Protein AF-A0A9D9CSW0-F1 (afdb_monomer_lite)

Radius of gyration: 14.86 Å; chains: 1; bounding box: 32×18×43 Å

Foldseek 3Di:
DDLVVVLVVLVVLLVVLLVVLVVLLVVDPDPVLNVQSVVLNVQSVVLSVVLVVCSVDDDPPDRVVSNVVSSVVSVVSSVVSVVSSVVSSD

Secondary structure (DSSP, 8-state):
--HHHHHHHHHHHHHHHHHHHHHHHHH--SHHHHHHHHHHHHHHHHHHHHHHHHHHS--TT-HHHHHHHHHHHHHHHHHHHHHHHHHHH-

Structure (mmCIF, N/CA/C/O backbone):
data_AF-A0A9D9CSW0-F1
#
_entry.id   AF-A0A9D9CSW0-F1
#
loop_
_atom_site.group_PDB
_atom_site.id
_atom_site.type_symbol
_atom_site.label_atom_id
_atom_site.label_alt_id
_atom_site.label_comp_id
_atom_site.label_asym_id
_atom_site.label_entity_id
_atom_site.label_seq_id
_atom_site.pdbx_PDB_ins_code
_atom_site.Cartn_x
_atom_site.Cartn_y
_atom_site.Cartn_z
_atom_site.occupancy
_atom_site.B_iso_or_equiv
_atom_site.auth_seq_id
_atom_site.auth_comp_id
_atom_site.auth_asym_id
_atom_site.auth_atom_id
_atom_site.pdbx_PDB_model_num
ATOM 1 N N . MET A 1 1 ? -6.782 7.839 19.919 1.00 69.69 1 MET A N 1
ATOM 2 C CA . MET A 1 1 ? -6.432 7.621 18.503 1.00 69.69 1 MET A CA 1
ATOM 3 C C . MET A 1 1 ? -7.602 8.090 17.664 1.00 69.69 1 MET A C 1
ATOM 5 O O . MET A 1 1 ? -8.730 7.739 17.991 1.00 69.69 1 MET A O 1
ATOM 9 N N . ASN A 1 2 ? -7.357 8.932 16.665 1.00 85.62 2 ASN A N 1
ATOM 10 C CA . ASN A 1 2 ? -8.409 9.458 15.805 1.00 85.62 2 ASN A CA 1
ATOM 11 C C . ASN A 1 2 ? -8.447 8.630 14.516 1.00 85.62 2 ASN A C 1
ATOM 13 O O . ASN A 1 2 ? -7.528 8.714 13.708 1.00 85.62 2 ASN A O 1
ATOM 17 N N . LEU A 1 3 ? -9.504 7.836 14.335 1.00 86.06 3 LEU A N 1
ATOM 18 C CA . LEU A 1 3 ? -9.642 6.920 13.198 1.00 86.06 3 LEU A CA 1
ATOM 19 C C . LEU A 1 3 ? -9.624 7.647 11.846 1.00 86.06 3 LEU A C 1
ATOM 21 O O . LEU A 1 3 ? -9.130 7.113 10.861 1.00 86.06 3 LEU A O 1
ATOM 25 N N . ARG A 1 4 ? -10.144 8.881 11.803 1.00 89.12 4 ARG A N 1
ATOM 26 C CA . ARG A 1 4 ? -10.125 9.712 10.595 1.00 89.12 4 ARG A CA 1
ATOM 27 C C . ARG A 1 4 ? -8.707 10.156 10.244 1.00 89.12 4 ARG A C 1
ATOM 29 O O . ARG A 1 4 ? -8.396 10.232 9.066 1.00 89.12 4 ARG A O 1
ATOM 36 N N . VAL A 1 5 ? -7.884 10.468 11.246 1.00 90.50 5 VAL A N 1
ATOM 37 C CA . VAL A 1 5 ? -6.474 10.825 11.024 1.00 90.50 5 VAL A CA 1
ATOM 38 C C . VAL A 1 5 ? -5.712 9.597 10.543 1.00 90.50 5 VAL A C 1
ATOM 40 O O . VAL A 1 5 ? -5.098 9.661 9.495 1.00 90.50 5 VAL A O 1
ATOM 43 N N . PHE A 1 6 ? -5.888 8.450 11.201 1.00 88.06 6 PHE A N 1
ATOM 44 C CA . PHE A 1 6 ? -5.198 7.221 10.805 1.00 88.06 6 PHE A CA 1
ATOM 45 C C . PHE A 1 6 ? -5.492 6.793 9.356 1.00 88.06 6 PHE A C 1
ATOM 47 O O . PHE A 1 6 ? -4.580 6.449 8.615 1.00 88.06 6 PHE A O 1
ATOM 54 N N . LYS A 1 7 ? -6.757 6.866 8.925 1.00 93.19 7 LYS A N 1
ATOM 55 C CA . LYS A 1 7 ? -7.132 6.602 7.527 1.00 93.19 7 LYS A CA 1
ATOM 56 C C . LYS A 1 7 ? -6.451 7.555 6.542 1.00 93.19 7 LYS A C 1
ATOM 58 O O . LYS A 1 7 ? -5.983 7.111 5.504 1.00 93.19 7 LYS A O 1
ATOM 63 N N . LYS A 1 8 ? -6.364 8.842 6.895 1.00 95.38 8 LYS A N 1
ATOM 64 C CA . LYS A 1 8 ? -5.643 9.834 6.090 1.00 95.38 8 LYS A CA 1
ATOM 65 C C . LYS A 1 8 ? -4.147 9.554 6.031 1.00 95.38 8 LYS A C 1
ATOM 67 O O . LYS A 1 8 ? -3.563 9.777 4.985 1.00 95.38 8 LYS A O 1
ATOM 72 N N . ASP A 1 9 ? -3.548 9.086 7.122 1.00 95.00 9 ASP A N 1
ATOM 73 C CA . ASP A 1 9 ? -2.126 8.739 7.141 1.00 95.00 9 ASP A CA 1
ATOM 74 C C . ASP A 1 9 ? -1.848 7.547 6.212 1.00 95.00 9 ASP A C 1
ATOM 76 O O . ASP A 1 9 ? -0.870 7.568 5.475 1.00 95.00 9 ASP A O 1
ATOM 80 N N . ILE A 1 10 ? -2.732 6.541 6.191 1.00 96.25 10 ILE A N 1
ATOM 81 C CA . ILE A 1 10 ? -2.653 5.419 5.240 1.00 96.25 10 ILE A CA 1
ATOM 82 C C . ILE A 1 10 ? -2.783 5.910 3.802 1.00 96.25 10 ILE A C 1
ATOM 84 O O . ILE A 1 10 ? -1.937 5.573 2.984 1.00 96.25 10 ILE A O 1
ATOM 88 N N . ASP A 1 11 ? -3.808 6.717 3.504 1.00 97.50 11 ASP A N 1
ATOM 89 C CA . ASP A 1 11 ? -3.989 7.275 2.160 1.00 97.50 11 ASP A CA 1
ATOM 90 C C . ASP A 1 11 ? -2.757 8.068 1.730 1.00 97.50 11 ASP A C 1
ATOM 92 O O . ASP A 1 11 ? -2.226 7.822 0.657 1.00 97.50 11 ASP A O 1
ATOM 96 N N . PHE A 1 12 ? -2.265 8.960 2.593 1.00 97.94 12 PHE A N 1
ATOM 97 C CA . PHE A 1 12 ? -1.099 9.789 2.313 1.00 97.94 12 PHE A CA 1
ATOM 98 C C . PHE A 1 12 ? 0.139 8.946 2.004 1.00 97.94 12 PHE A C 1
ATOM 100 O O . PHE A 1 12 ? 0.794 9.177 0.996 1.00 97.94 12 PHE A O 1
ATOM 107 N N . LEU A 1 13 ? 0.447 7.954 2.844 1.00 98.19 13 LEU A N 1
ATOM 108 C CA . LEU A 1 13 ? 1.630 7.114 2.661 1.00 98.19 13 LEU A CA 1
ATOM 109 C C . LEU A 1 13 ? 1.520 6.218 1.421 1.00 98.19 13 LEU A C 1
ATOM 111 O O . LEU A 1 13 ? 2.505 6.033 0.711 1.00 98.19 13 LEU A O 1
ATOM 115 N N . THR A 1 14 ? 0.332 5.680 1.134 1.00 98.31 14 THR A N 1
ATOM 116 C CA . THR A 1 14 ? 0.110 4.920 -0.099 1.00 98.31 14 THR A CA 1
ATOM 117 C C . THR A 1 14 ? 0.206 5.825 -1.329 1.00 98.31 14 THR A C 1
ATOM 119 O O . THR A 1 14 ? 0.851 5.447 -2.298 1.00 98.31 14 THR A O 1
ATOM 122 N N . GLU A 1 15 ? -0.392 7.017 -1.315 1.00 98.25 15 GLU A N 1
ATOM 123 C CA . GLU A 1 15 ? -0.335 7.973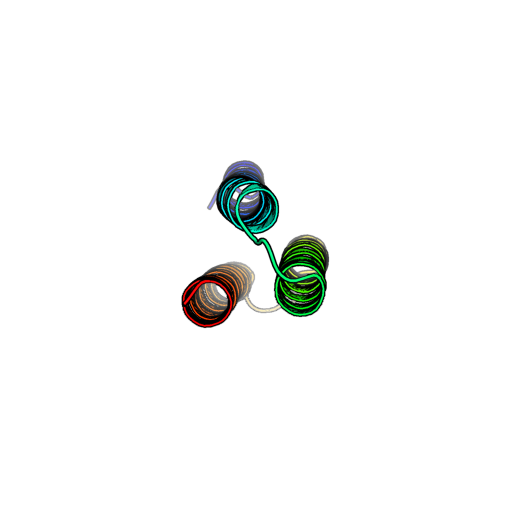 -2.432 1.00 98.25 15 GLU A CA 1
ATOM 124 C C . GLU A 1 15 ? 1.093 8.469 -2.710 1.00 98.25 15 GLU A C 1
ATOM 126 O O . GLU A 1 15 ? 1.476 8.604 -3.876 1.00 98.25 15 GLU A O 1
ATOM 131 N N . ASP A 1 16 ? 1.885 8.699 -1.662 1.00 98.25 16 ASP A N 1
ATOM 132 C CA . ASP A 1 16 ? 3.303 9.063 -1.760 1.00 98.25 16 ASP A CA 1
ATOM 133 C C . ASP A 1 16 ? 4.102 7.943 -2.447 1.00 98.25 16 ASP A C 1
ATOM 135 O O . ASP A 1 16 ? 4.728 8.163 -3.485 1.00 98.25 16 ASP A O 1
ATOM 139 N N . PHE A 1 17 ? 3.948 6.701 -1.971 1.00 98.56 17 PHE A N 1
ATOM 140 C CA . PHE A 1 17 ? 4.561 5.525 -2.595 1.00 98.56 17 PHE A CA 1
ATOM 141 C C . PHE A 1 17 ? 4.145 5.341 -4.063 1.00 98.56 17 PHE A C 1
ATOM 143 O O . PHE A 1 17 ? 4.984 5.096 -4.932 1.00 98.56 17 PHE A O 1
ATOM 150 N N . LEU A 1 18 ? 2.848 5.468 -4.363 1.00 98.44 18 LEU A N 1
ATOM 151 C CA . LEU A 1 18 ? 2.329 5.342 -5.726 1.00 98.44 18 LEU A CA 1
ATOM 152 C C . LEU A 1 18 ? 2.909 6.415 -6.651 1.00 98.44 18 LEU A C 1
ATOM 154 O O . LEU A 1 18 ? 3.204 6.129 -7.811 1.00 98.44 18 LEU A O 1
ATOM 158 N N . SER A 1 19 ? 3.097 7.635 -6.147 1.00 98.19 19 SER A N 1
ATOM 159 C CA . SER A 1 19 ? 3.713 8.723 -6.907 1.00 98.19 19 SER A CA 1
ATOM 160 C C . SER A 1 19 ? 5.152 8.377 -7.289 1.00 98.19 19 SER A C 1
ATOM 162 O O . SER A 1 19 ? 5.508 8.468 -8.467 1.00 98.19 19 SER A O 1
ATOM 164 N N . ASP A 1 20 ? 5.947 7.889 -6.337 1.00 97.75 20 ASP A N 1
ATOM 165 C CA . ASP A 1 20 ? 7.325 7.455 -6.583 1.00 97.75 20 ASP A CA 1
ATOM 166 C C . ASP A 1 20 ? 7.399 6.266 -7.550 1.00 97.75 20 ASP A C 1
ATOM 168 O O . ASP A 1 20 ? 8.227 6.253 -8.470 1.00 97.75 20 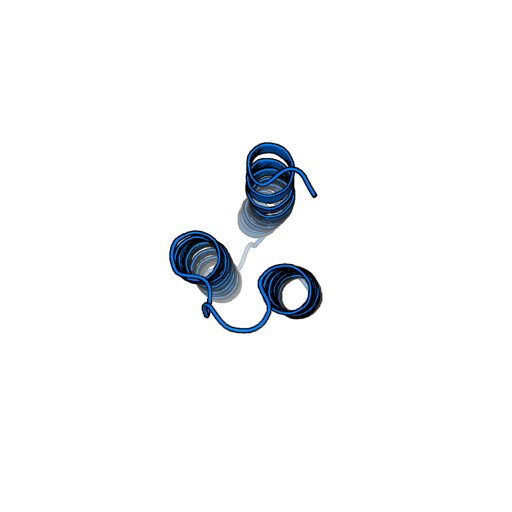ASP A O 1
ATOM 172 N N . ALA A 1 21 ? 6.501 5.288 -7.409 1.00 98.00 21 ALA A N 1
ATOM 173 C CA . ALA A 1 21 ? 6.431 4.134 -8.300 1.00 98.00 21 ALA A CA 1
ATOM 174 C C . ALA A 1 21 ? 6.070 4.541 -9.740 1.00 98.00 21 ALA A C 1
ATOM 176 O O . ALA A 1 21 ? 6.723 4.111 -10.693 1.00 98.00 21 ALA A O 1
ATOM 177 N N . LEU A 1 22 ? 5.085 5.428 -9.919 1.00 97.81 22 LEU A N 1
ATOM 178 C CA . LEU A 1 22 ? 4.685 5.937 -11.235 1.00 97.81 22 LEU A CA 1
ATOM 179 C C . LEU A 1 22 ? 5.796 6.756 -11.902 1.00 97.81 22 LEU A C 1
ATOM 181 O O . LEU A 1 22 ? 6.047 6.589 -13.099 1.00 97.81 22 LEU A O 1
ATOM 185 N N . ILE A 1 23 ? 6.486 7.611 -11.142 1.00 97.19 23 ILE A N 1
ATOM 186 C CA . ILE A 1 23 ? 7.655 8.354 -11.631 1.00 97.19 23 ILE A CA 1
ATOM 187 C C . ILE A 1 23 ? 8.731 7.371 -12.103 1.00 97.19 23 ILE A C 1
ATOM 189 O O . ILE A 1 23 ? 9.246 7.496 -13.216 1.00 97.19 23 ILE A O 1
ATOM 193 N N . SER A 1 24 ? 9.027 6.358 -11.292 1.00 96.38 24 SER A N 1
ATOM 194 C CA . SER A 1 24 ? 10.026 5.332 -11.595 1.00 96.38 24 SER A CA 1
ATOM 195 C C . SER A 1 24 ? 9.683 4.532 -12.852 1.00 96.38 24 SER A C 1
ATOM 197 O O . SER A 1 24 ? 10.540 4.327 -13.715 1.00 96.38 24 SER A O 1
ATOM 199 N N . MET A 1 25 ? 8.413 4.158 -13.016 1.00 96.19 25 MET A N 1
ATOM 200 C CA . MET A 1 25 ? 7.905 3.513 -14.227 1.00 96.19 25 MET A CA 1
ATOM 201 C C . MET A 1 25 ? 8.086 4.401 -15.467 1.00 96.19 25 MET A C 1
ATOM 203 O O . MET A 1 25 ? 8.459 3.903 -16.528 1.00 96.19 25 MET A O 1
ATOM 207 N N . GLY A 1 26 ? 7.891 5.718 -15.337 1.00 95.44 26 GLY A N 1
ATOM 208 C CA . GLY A 1 26 ? 8.116 6.686 -16.415 1.00 95.44 26 GLY A CA 1
ATOM 209 C C . GLY A 1 26 ? 9.571 6.760 -16.900 1.00 95.44 26 GLY A C 1
ATOM 210 O O . GLY A 1 26 ? 9.816 7.096 -18.060 1.00 95.44 26 GLY A O 1
ATOM 211 N N . PHE A 1 27 ? 10.538 6.404 -16.048 1.00 94.75 27 PHE A N 1
ATOM 212 C CA . PHE A 1 27 ? 11.958 6.326 -16.406 1.00 94.75 27 PHE A CA 1
ATOM 213 C C . PHE A 1 27 ? 12.410 4.930 -16.868 1.00 94.75 27 PHE A C 1
ATOM 215 O O . PHE A 1 27 ? 13.506 4.791 -17.424 1.00 94.75 27 PHE A O 1
ATOM 222 N N . ALA A 1 28 ? 11.586 3.897 -16.684 1.00 94.50 28 ALA A N 1
ATOM 223 C CA . ALA A 1 28 ? 11.915 2.530 -17.063 1.00 94.50 28 ALA A CA 1
ATOM 224 C C . ALA A 1 28 ? 11.875 2.341 -18.591 1.00 94.50 28 ALA A C 1
ATOM 226 O O . ALA A 1 28 ? 10.833 2.441 -19.243 1.00 94.50 28 ALA A O 1
ATOM 227 N N . ARG A 1 29 ? 13.038 2.032 -19.182 1.00 92.31 29 ARG A N 1
ATOM 228 C CA . ARG A 1 29 ? 13.175 1.814 -20.635 1.00 92.31 29 ARG A CA 1
ATOM 229 C C . ARG A 1 29 ? 12.655 0.447 -21.075 1.00 92.31 29 ARG A C 1
ATOM 231 O O . ARG A 1 29 ? 12.026 0.339 -22.126 1.00 92.31 29 ARG A O 1
ATOM 238 N N . GLU A 1 30 ? 12.907 -0.575 -20.268 1.00 95.44 30 GLU A N 1
ATOM 239 C CA . GLU A 1 30 ? 12.515 -1.961 -20.533 1.00 95.44 30 GLU A CA 1
ATOM 240 C C . GLU A 1 30 ? 11.054 -2.203 -20.135 1.00 95.44 30 GLU A C 1
ATOM 242 O O . GLU A 1 30 ? 10.629 -1.774 -19.064 1.00 95.44 30 GLU A O 1
ATOM 247 N N . GLU A 1 31 ? 10.293 -2.901 -20.985 1.00 94.31 31 GLU A N 1
ATOM 248 C CA . GLU A 1 31 ? 8.889 -3.249 -20.696 1.00 94.31 31 GLU A CA 1
ATOM 249 C C . GLU A 1 31 ? 8.774 -4.134 -19.456 1.00 94.31 31 GLU A C 1
ATOM 251 O O . GLU A 1 31 ? 7.969 -3.855 -18.580 1.00 94.31 31 GLU A O 1
ATOM 256 N N . SER A 1 32 ? 9.661 -5.119 -19.311 1.00 94.94 32 SER A N 1
ATOM 257 C CA . SER A 1 32 ? 9.707 -5.999 -18.138 1.00 94.94 32 SER A CA 1
ATOM 258 C C . SER A 1 32 ? 9.865 -5.233 -16.822 1.00 94.94 32 SER A C 1
ATOM 260 O O . SER A 1 32 ? 9.275 -5.605 -15.811 1.00 94.94 32 SER A O 1
ATOM 262 N N . LYS A 1 33 ? 10.637 -4.136 -16.819 1.00 95.19 33 LYS A N 1
ATOM 263 C CA . LYS A 1 33 ? 10.765 -3.263 -15.644 1.00 95.19 33 LYS A CA 1
ATOM 264 C C . LYS A 1 33 ? 9.473 -2.492 -15.373 1.00 95.19 33 LYS A C 1
ATOM 266 O O . LYS A 1 33 ? 9.099 -2.351 -14.214 1.00 95.19 33 LYS A O 1
ATOM 271 N N . ARG A 1 34 ? 8.782 -2.015 -16.415 1.00 96.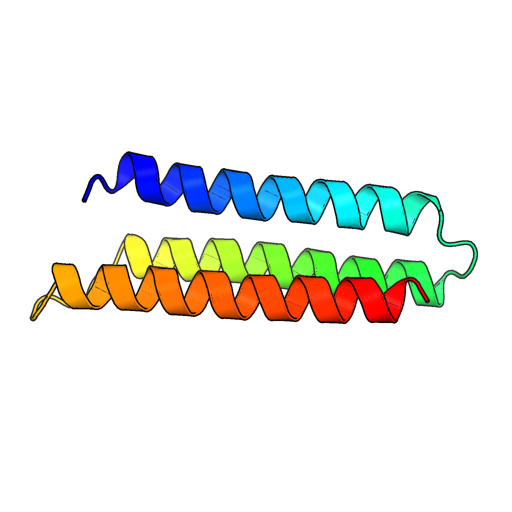19 34 ARG A N 1
ATOM 272 C CA . ARG A 1 34 ? 7.475 -1.352 -16.263 1.00 96.19 34 ARG A CA 1
ATOM 273 C C . ARG A 1 34 ? 6.417 -2.304 -15.720 1.00 96.19 34 ARG A C 1
ATOM 275 O O . ARG A 1 34 ? 5.713 -1.925 -14.794 1.00 96.19 34 ARG A O 1
ATOM 282 N N . GLU A 1 35 ? 6.346 -3.522 -16.249 1.00 96.50 35 GLU A N 1
ATOM 283 C CA . GLU A 1 35 ? 5.432 -4.569 -15.777 1.00 96.50 35 GLU A CA 1
ATOM 284 C C . GLU A 1 35 ? 5.694 -4.908 -14.304 1.00 96.50 35 GLU A C 1
ATOM 286 O O . GLU A 1 35 ? 4.769 -4.887 -13.501 1.00 96.50 35 GLU A O 1
ATOM 291 N N . ASN A 1 36 ? 6.960 -5.093 -13.915 1.00 96.94 36 ASN A N 1
ATOM 292 C CA . ASN A 1 36 ? 7.316 -5.359 -12.519 1.00 96.94 36 ASN A CA 1
ATOM 293 C C . ASN A 1 36 ? 6.923 -4.198 -11.579 1.00 96.94 36 ASN A C 1
ATOM 295 O O . ASN A 1 36 ? 6.380 -4.413 -10.500 1.00 96.94 36 ASN A O 1
ATOM 299 N N . ILE A 1 37 ? 7.149 -2.945 -11.993 1.00 97.88 37 ILE A N 1
ATOM 300 C CA . ILE A 1 37 ? 6.721 -1.777 -11.205 1.00 97.88 37 ILE A CA 1
ATOM 301 C C . ILE A 1 37 ? 5.187 -1.690 -11.133 1.00 97.88 37 ILE A C 1
ATOM 303 O O . ILE A 1 37 ? 4.649 -1.322 -10.090 1.00 97.88 37 ILE A O 1
ATOM 307 N N . LEU A 1 38 ? 4.472 -2.049 -12.204 1.00 97.69 38 LEU A N 1
ATOM 308 C CA . LEU A 1 38 ? 3.010 -2.088 -12.215 1.00 97.69 38 LEU A CA 1
ATOM 309 C C . LEU A 1 38 ? 2.459 -3.133 -11.234 1.00 97.69 38 LEU A C 1
ATOM 311 O O . LEU A 1 38 ? 1.493 -2.849 -10.528 1.00 97.69 38 LEU A O 1
ATOM 315 N N . ASP A 1 39 ? 3.090 -4.301 -11.141 1.00 98.19 39 ASP A N 1
ATOM 316 C CA . ASP A 1 39 ? 2.723 -5.322 -10.156 1.00 98.19 39 ASP A CA 1
ATOM 317 C C . ASP A 1 39 ? 2.912 -4.804 -8.722 1.00 98.19 39 ASP A C 1
ATOM 319 O O . ASP A 1 39 ? 2.009 -4.929 -7.896 1.00 98.19 39 ASP A O 1
ATOM 323 N N . ILE A 1 40 ? 4.024 -4.114 -8.448 1.00 98.44 40 ILE A N 1
ATOM 324 C CA . ILE A 1 40 ? 4.284 -3.473 -7.148 1.00 98.44 40 ILE A CA 1
ATOM 325 C C . ILE A 1 40 ? 3.236 -2.389 -6.827 1.00 98.44 40 ILE A C 1
ATOM 327 O O . ILE A 1 40 ? 2.796 -2.266 -5.682 1.00 98.44 40 ILE A O 1
ATOM 331 N N . ILE A 1 41 ? 2.807 -1.610 -7.826 1.00 98.44 41 ILE A N 1
ATOM 332 C CA . ILE A 1 41 ? 1.722 -0.626 -7.682 1.00 98.44 41 ILE A CA 1
ATOM 333 C C . ILE A 1 41 ? 0.411 -1.313 -7.284 1.00 98.44 41 ILE A C 1
ATOM 335 O O . ILE A 1 41 ? -0.269 -0.840 -6.371 1.00 98.44 41 ILE A O 1
ATOM 339 N N . ASN A 1 42 ? 0.065 -2.428 -7.934 1.00 98.44 42 ASN A N 1
ATOM 340 C CA . ASN A 1 42 ? -1.140 -3.188 -7.603 1.00 98.44 42 ASN A CA 1
ATOM 341 C C . ASN A 1 42 ? -1.072 -3.741 -6.171 1.00 98.44 42 ASN A C 1
ATOM 343 O O . ASN A 1 42 ? -2.030 -3.577 -5.419 1.00 98.44 42 ASN A O 1
ATOM 347 N N . GLU A 1 43 ? 0.077 -4.284 -5.749 1.00 98.44 43 GLU A N 1
ATOM 348 C CA . GLU A 1 43 ? 0.276 -4.741 -4.366 1.00 98.44 43 GLU A CA 1
ATOM 349 C C . GLU A 1 43 ? 0.062 -3.611 -3.336 1.00 98.44 43 GLU A C 1
ATOM 351 O O . GLU A 1 43 ? -0.511 -3.836 -2.268 1.00 98.44 43 GLU A O 1
ATOM 356 N N . ALA A 1 44 ? 0.487 -2.379 -3.640 1.00 98.50 44 ALA A N 1
ATOM 357 C CA . ALA A 1 44 ? 0.284 -1.230 -2.755 1.00 98.50 44 ALA A CA 1
ATOM 358 C C . ALA A 1 44 ? -1.192 -0.808 -2.647 1.00 98.50 44 ALA A C 1
ATOM 360 O O . ALA A 1 44 ? -1.650 -0.420 -1.566 1.00 98.50 44 ALA A O 1
ATOM 361 N N . ILE A 1 45 ? -1.940 -0.893 -3.753 1.00 98.31 45 ILE A N 1
ATOM 362 C CA . ILE A 1 45 ? -3.387 -0.638 -3.779 1.00 98.31 45 ILE A CA 1
ATOM 363 C C . ILE A 1 45 ? -4.114 -1.688 -2.932 1.00 98.31 45 ILE A C 1
ATOM 365 O O . ILE A 1 45 ? -4.904 -1.324 -2.057 1.00 98.31 45 ILE A O 1
ATOM 369 N N . ASP A 1 46 ? -3.783 -2.966 -3.120 1.00 98.50 46 ASP A N 1
ATOM 370 C CA . ASP A 1 46 ? -4.361 -4.067 -2.348 1.00 98.50 46 ASP A CA 1
ATOM 371 C C . ASP A 1 46 ? -4.059 -3.915 -0.849 1.00 98.50 46 ASP A C 1
ATOM 373 O O . ASP A 1 46 ? -4.962 -4.016 -0.013 1.00 98.50 46 ASP A O 1
ATOM 377 N N . LEU A 1 47 ? -2.817 -3.566 -0.486 1.00 98.44 47 LEU A N 1
ATOM 378 C CA . LEU A 1 47 ? -2.425 -3.308 0.902 1.00 98.44 47 LEU A CA 1
ATOM 379 C C . LEU A 1 47 ? -3.289 -2.217 1.550 1.00 98.44 47 LEU A C 1
ATOM 381 O O . LEU A 1 47 ? -3.716 -2.357 2.705 1.00 98.44 47 LEU A O 1
ATOM 385 N N . ARG A 1 48 ? -3.548 -1.119 0.831 1.00 97.75 48 ARG A N 1
ATOM 386 C CA . ARG A 1 48 ? -4.412 -0.040 1.317 1.00 97.75 48 ARG A CA 1
ATOM 387 C C . ARG A 1 48 ? -5.827 -0.554 1.551 1.00 97.75 48 ARG A C 1
ATOM 389 O O . ARG A 1 48 ? -6.367 -0.349 2.642 1.00 97.75 48 ARG A O 1
ATOM 396 N N . ASP A 1 49 ? -6.411 -1.225 0.567 1.00 97.81 49 ASP A N 1
ATOM 397 C CA . ASP A 1 49 ? -7.791 -1.703 0.632 1.00 97.81 49 ASP A CA 1
ATOM 398 C C . ASP A 1 49 ? -7.982 -2.720 1.767 1.00 97.81 49 ASP A C 1
ATOM 400 O O . ASP A 1 49 ? -8.898 -2.580 2.588 1.00 97.81 49 ASP A O 1
ATOM 404 N N . GLU A 1 50 ? -7.063 -3.674 1.919 1.00 97.19 50 GLU A N 1
ATOM 405 C CA . GLU A 1 50 ? -7.058 -4.625 3.033 1.00 97.19 50 GLU A CA 1
ATOM 406 C C . GLU A 1 50 ? -6.941 -3.930 4.393 1.00 97.19 50 GLU A C 1
ATOM 408 O O . GLU A 1 50 ? -7.632 -4.283 5.359 1.00 97.19 50 GLU A O 1
ATOM 413 N N . THR A 1 51 ? -6.072 -2.923 4.488 1.00 96.44 51 THR A N 1
ATOM 414 C CA . THR A 1 51 ? -5.897 -2.140 5.714 1.00 96.44 51 THR A CA 1
ATOM 415 C C . THR A 1 51 ? -7.184 -1.387 6.053 1.00 96.44 51 THR A C 1
ATOM 417 O O . THR A 1 51 ? -7.614 -1.375 7.210 1.00 96.44 51 THR A O 1
ATOM 420 N N . TYR A 1 52 ? -7.873 -0.839 5.052 1.00 95.38 52 TYR A N 1
ATOM 421 C CA . TYR A 1 52 ? -9.177 -0.203 5.214 1.00 95.38 52 TYR A CA 1
ATOM 422 C C . TYR A 1 52 ? -10.256 -1.173 5.702 1.00 95.38 52 TYR A C 1
ATOM 424 O O . TYR A 1 52 ? -11.025 -0.821 6.604 1.00 95.38 52 TYR A O 1
ATOM 432 N N . VAL A 1 53 ? -10.300 -2.395 5.165 1.00 95.12 53 VAL A N 1
ATOM 433 C CA . VAL A 1 53 ? -11.206 -3.450 5.641 1.00 95.12 53 VAL A CA 1
ATOM 434 C C . VAL A 1 53 ? -10.941 -3.742 7.119 1.00 95.12 53 VAL A C 1
ATOM 436 O O . VAL A 1 53 ? -11.867 -3.662 7.928 1.00 95.12 53 VAL A O 1
ATOM 439 N N . LYS A 1 54 ? -9.681 -3.972 7.512 1.00 93.25 54 LYS A N 1
ATOM 440 C CA . LYS A 1 54 ? -9.302 -4.214 8.918 1.00 93.25 54 LYS A CA 1
ATOM 441 C C . LYS A 1 54 ? -9.757 -3.069 9.828 1.00 93.25 54 LYS A C 1
ATOM 443 O O . LYS A 1 54 ? -10.393 -3.284 10.856 1.00 93.25 54 LYS A O 1
ATOM 448 N N . ILE A 1 55 ? -9.502 -1.827 9.427 1.00 92.75 55 ILE A N 1
ATOM 449 C CA . ILE A 1 55 ? -9.863 -0.636 10.209 1.00 92.75 55 ILE A CA 1
ATOM 450 C C . ILE A 1 55 ? -11.377 -0.482 10.380 1.00 92.75 55 ILE A C 1
ATOM 452 O O . ILE A 1 55 ? -11.832 -0.028 11.430 1.00 92.75 55 ILE A O 1
ATOM 456 N N . ASN A 1 56 ? -12.161 -0.826 9.359 1.00 92.38 56 ASN A N 1
ATOM 457 C CA . ASN A 1 56 ? -13.619 -0.731 9.403 1.00 92.38 56 ASN A CA 1
ATOM 458 C C . ASN A 1 56 ? -14.279 -1.896 10.157 1.00 92.38 56 ASN A C 1
ATOM 460 O O . ASN A 1 56 ? -15.418 -1.755 10.605 1.00 92.38 56 ASN A O 1
ATOM 464 N N . HIS A 1 57 ? -13.569 -3.012 10.334 1.00 91.38 57 HIS A N 1
ATOM 465 C CA . HIS A 1 57 ? -14.079 -4.234 10.955 1.00 91.38 57 HIS A CA 1
ATOM 466 C C . HIS A 1 57 ? -13.183 -4.714 12.112 1.00 91.38 57 HIS A C 1
ATOM 468 O O . HIS A 1 57 ? -12.639 -5.818 12.055 1.00 91.38 57 HIS A O 1
ATOM 474 N N . PRO A 1 58 ? -13.022 -3.914 13.184 1.00 88.94 58 PRO A N 1
ATOM 475 C CA . PRO A 1 58 ? -12.113 -4.260 14.264 1.00 88.94 58 PRO A CA 1
ATOM 476 C C . PRO A 1 58 ? -12.650 -5.397 15.143 1.00 88.94 58 PRO A C 1
ATOM 478 O O . PRO A 1 58 ? -13.850 -5.484 15.428 1.00 88.94 58 PRO A O 1
ATOM 481 N N . GLU A 1 59 ? -11.741 -6.228 15.653 1.00 83.94 59 GLU A N 1
ATOM 482 C CA . GLU A 1 59 ? -12.071 -7.231 16.668 1.00 83.94 59 GLU A CA 1
ATOM 483 C C . GLU A 1 59 ? -12.486 -6.553 17.985 1.00 83.94 59 GLU A C 1
ATOM 485 O O . GLU A 1 59 ? -11.850 -5.607 18.461 1.00 83.94 59 GLU A O 1
ATOM 490 N N . LYS A 1 60 ? -13.586 -7.027 18.585 1.00 79.94 60 LYS A N 1
ATOM 491 C CA . LYS A 1 60 ? -14.264 -6.322 19.688 1.00 79.94 60 LYS A CA 1
ATOM 492 C C . LYS A 1 60 ? -13.512 -6.361 21.022 1.00 79.94 60 LYS A C 1
ATOM 494 O O . LYS A 1 60 ? -13.793 -5.525 21.876 1.00 79.94 60 LYS A O 1
ATOM 499 N N . GLU A 1 61 ? -12.570 -7.284 21.215 1.00 76.00 61 GLU A N 1
ATOM 500 C CA . GLU A 1 61 ? -11.986 -7.530 22.542 1.00 76.00 61 GLU A CA 1
ATOM 501 C C . GLU A 1 61 ? -10.794 -6.629 22.915 1.00 76.00 61 GLU A C 1
ATOM 503 O O . GLU A 1 61 ? -10.486 -6.516 24.098 1.00 76.00 61 GLU A O 1
ATOM 508 N N . ASN A 1 62 ? -10.172 -5.886 21.986 1.00 87.38 62 ASN A N 1
ATOM 509 C 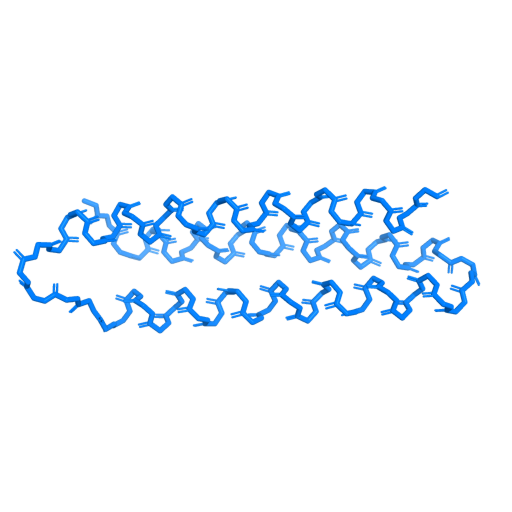CA . ASN A 1 62 ? -9.196 -4.841 22.346 1.00 87.38 62 ASN A CA 1
ATOM 510 C C . ASN A 1 62 ? -8.927 -3.859 21.193 1.00 87.38 62 ASN A C 1
ATOM 512 O O . ASN A 1 62 ? -7.898 -3.933 20.520 1.00 87.38 62 ASN A O 1
ATOM 516 N N . LEU A 1 63 ? 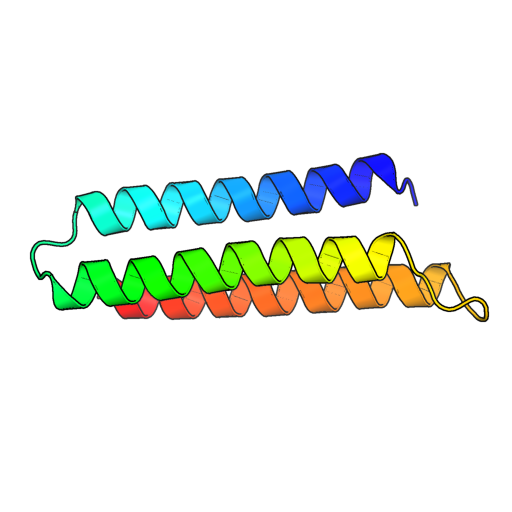-9.826 -2.888 20.995 1.00 89.94 63 LEU A N 1
ATOM 517 C CA . LEU A 1 63 ? -9.736 -1.926 19.886 1.00 89.94 63 LEU A CA 1
ATOM 518 C C . LEU A 1 63 ? -8.382 -1.202 19.818 1.00 89.94 63 LEU A C 1
ATOM 520 O O . LEU A 1 63 ? -7.821 -1.034 18.741 1.00 89.94 63 LEU A O 1
ATOM 524 N N . LYS A 1 64 ? -7.827 -0.776 20.959 1.00 88.44 64 LYS A N 1
ATOM 525 C CA . LYS A 1 64 ? -6.561 -0.026 20.978 1.00 88.44 64 LYS A CA 1
ATOM 526 C C . LYS A 1 64 ? -5.392 -0.882 20.487 1.00 88.44 64 LYS A C 1
ATOM 528 O O . LYS A 1 64 ? -4.590 -0.395 19.694 1.00 88.44 64 LYS A O 1
ATOM 533 N N . ALA A 1 65 ? -5.286 -2.118 20.973 1.00 90.75 65 ALA A N 1
ATOM 534 C CA . ALA A 1 65 ? -4.240 -3.038 20.537 1.00 90.75 65 ALA A CA 1
ATOM 535 C C . ALA A 1 65 ? -4.434 -3.447 19.073 1.00 90.75 65 ALA A C 1
ATOM 537 O O . ALA A 1 65 ? -3.459 -3.467 18.327 1.00 90.75 65 ALA A O 1
ATOM 538 N N . TYR A 1 66 ? -5.683 -3.685 18.661 1.00 92.38 66 TYR A N 1
ATOM 539 C CA . TYR A 1 66 ? -6.038 -4.021 17.286 1.00 92.38 66 TYR A CA 1
ATOM 540 C C . TYR A 1 66 ? -5.541 -2.955 16.310 1.00 92.38 66 TYR A C 1
ATOM 542 O O . TYR A 1 66 ? -4.742 -3.248 15.430 1.00 92.38 66 TYR A O 1
ATOM 550 N N . TYR A 1 67 ? -5.928 -1.693 16.513 1.00 91.19 67 TYR A N 1
ATOM 551 C CA . TYR A 1 67 ? -5.521 -0.631 15.599 1.00 91.19 67 TYR A CA 1
ATOM 552 C C . TYR A 1 67 ? -4.018 -0.378 15.604 1.00 91.19 67 TYR A C 1
ATOM 554 O O . TYR A 1 67 ? -3.454 -0.149 14.543 1.00 91.19 67 TYR A O 1
ATOM 562 N N . ARG A 1 68 ? -3.363 -0.454 16.771 1.00 91.31 68 ARG A N 1
ATOM 563 C CA . ARG A 1 68 ? -1.903 -0.336 16.848 1.00 91.31 68 ARG A CA 1
ATOM 564 C C . ARG A 1 68 ? -1.224 -1.408 15.998 1.00 91.31 68 ARG A C 1
ATOM 566 O O . ARG A 1 68 ? -0.326 -1.083 15.232 1.00 91.31 68 ARG A O 1
ATOM 573 N N . LYS A 1 69 ? -1.665 -2.660 16.126 1.00 93.25 69 LYS A N 1
ATOM 574 C CA . LYS A 1 69 ? -1.140 -3.769 15.332 1.00 93.25 69 LYS A CA 1
ATOM 575 C C . LYS A 1 69 ? -1.400 -3.546 13.842 1.00 93.25 69 LYS A C 1
ATOM 577 O O . LYS A 1 69 ? -0.471 -3.653 13.061 1.00 93.25 69 LYS A O 1
ATOM 582 N N . THR A 1 70 ? -2.611 -3.139 13.462 1.00 94.38 70 THR A N 1
ATOM 583 C CA . THR A 1 70 ? -2.940 -2.808 12.067 1.00 94.38 70 THR A CA 1
ATOM 584 C C . THR A 1 70 ? -2.040 -1.705 11.504 1.00 94.38 70 THR A C 1
ATOM 586 O O . THR A 1 70 ? -1.613 -1.805 10.361 1.00 94.38 70 THR A O 1
ATOM 589 N N . THR A 1 71 ? -1.706 -0.677 12.294 1.00 92.50 71 THR A N 1
ATOM 590 C CA . THR A 1 71 ? -0.732 0.353 11.896 1.00 92.50 71 THR A CA 1
ATOM 591 C C . THR A 1 71 ? 0.669 -0.229 11.712 1.00 92.50 71 THR A C 1
ATOM 593 O O . THR A 1 71 ? 1.309 0.041 10.702 1.00 92.50 71 THR A O 1
ATOM 596 N N . GLU A 1 72 ? 1.156 -1.017 12.674 1.00 95.19 72 GLU A N 1
ATOM 597 C CA . GLU A 1 72 ? 2.487 -1.635 12.605 1.00 95.19 72 GLU A CA 1
ATOM 598 C C . GLU A 1 72 ? 2.608 -2.592 11.408 1.00 95.19 72 GLU A C 1
ATOM 600 O O . GLU A 1 72 ? 3.631 -2.591 10.727 1.00 95.19 72 GLU A O 1
ATOM 605 N N . ASP A 1 73 ? 1.563 -3.371 11.130 1.00 96.75 73 ASP A N 1
ATOM 606 C CA . ASP A 1 73 ? 1.505 -4.302 10.004 1.00 96.75 73 ASP A CA 1
ATOM 607 C C . ASP A 1 73 ? 1.479 -3.552 8.661 1.00 96.75 73 ASP A C 1
ATOM 609 O O . ASP A 1 73 ? 2.224 -3.915 7.753 1.00 96.75 73 ASP A O 1
ATOM 613 N N . PHE A 1 74 ? 0.688 -2.475 8.549 1.00 97.44 74 PHE A N 1
ATOM 614 C CA . PHE A 1 74 ? 0.661 -1.620 7.356 1.00 97.44 74 PHE A CA 1
ATOM 615 C C . PHE A 1 74 ? 2.033 -1.003 7.064 1.00 97.44 74 PHE A C 1
ATOM 617 O O . PHE A 1 74 ? 2.527 -1.114 5.947 1.00 97.44 74 PHE A O 1
ATOM 624 N N . LEU A 1 75 ? 2.674 -0.399 8.072 1.00 97.19 75 LEU A N 1
ATOM 625 C CA . LEU A 1 75 ? 3.976 0.249 7.894 1.00 97.19 75 LEU A CA 1
ATOM 626 C C . LEU A 1 75 ? 5.059 -0.746 7.468 1.00 97.19 75 LEU A C 1
ATOM 628 O O . LEU A 1 75 ? 5.848 -0.433 6.587 1.00 97.19 75 LEU A O 1
ATOM 632 N N . LYS A 1 76 ? 5.075 -1.952 8.048 1.00 98.38 76 LYS A N 1
ATOM 633 C CA . LYS A 1 76 ? 6.018 -3.008 7.648 1.00 98.38 76 LYS A CA 1
ATOM 634 C C . LYS A 1 76 ? 5.791 -3.485 6.217 1.00 98.38 76 LYS A C 1
ATOM 636 O O . LYS A 1 76 ? 6.754 -3.738 5.504 1.00 98.38 76 LYS A O 1
ATOM 641 N N . ALA A 1 77 ? 4.534 -3.643 5.810 1.00 98.25 77 ALA A N 1
ATOM 642 C CA . ALA A 1 77 ? 4.213 -4.066 4.453 1.00 98.25 77 ALA A CA 1
ATOM 643 C C . ALA A 1 77 ? 4.579 -2.984 3.426 1.00 98.25 77 ALA A C 1
ATOM 645 O O . ALA A 1 77 ? 5.136 -3.306 2.381 1.00 98.25 77 ALA A O 1
ATOM 646 N N . LEU A 1 78 ? 4.332 -1.710 3.745 1.00 98.38 78 LEU A N 1
ATOM 647 C CA . LEU A 1 78 ? 4.726 -0.593 2.890 1.00 98.38 78 LEU A CA 1
ATOM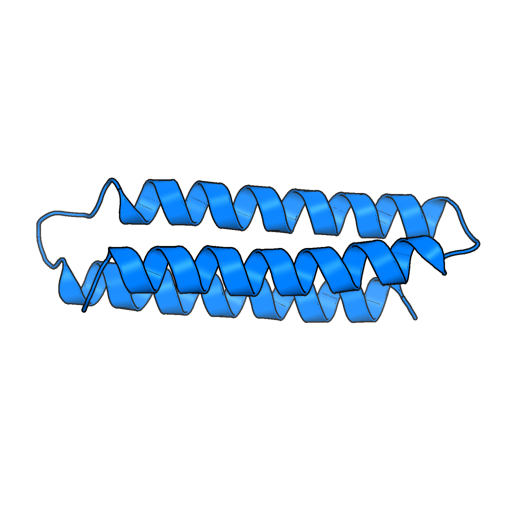 648 C C . LEU A 1 78 ? 6.253 -0.469 2.776 1.00 98.38 78 LEU A C 1
ATOM 650 O O . LEU A 1 78 ? 6.763 -0.273 1.681 1.00 98.38 78 LEU A O 1
ATOM 654 N N . ASP A 1 79 ? 6.985 -0.651 3.877 1.00 98.19 79 ASP A N 1
ATOM 655 C CA . ASP A 1 79 ? 8.454 -0.669 3.880 1.00 98.19 79 ASP A CA 1
ATOM 656 C C . ASP A 1 79 ? 9.010 -1.769 2.958 1.00 98.19 79 ASP A C 1
ATOM 658 O O . ASP A 1 79 ? 9.871 -1.513 2.118 1.00 98.19 79 ASP A O 1
ATOM 662 N N . ALA A 1 80 ? 8.426 -2.971 3.005 1.00 98.44 80 ALA A N 1
ATOM 663 C CA . ALA A 1 80 ? 8.783 -4.053 2.089 1.00 98.44 80 ALA A CA 1
ATOM 664 C C . ALA A 1 80 ? 8.488 -3.713 0.612 1.00 98.44 80 ALA A C 1
ATOM 666 O O . ALA A 1 80 ? 9.237 -4.117 -0.277 1.00 98.44 80 ALA A O 1
ATOM 667 N N . LEU A 1 81 ? 7.419 -2.959 0.328 1.00 98.38 81 LEU A N 1
ATOM 668 C CA . LEU A 1 81 ? 7.131 -2.468 -1.025 1.00 98.38 81 LEU A CA 1
ATOM 669 C C . LEU A 1 81 ? 8.155 -1.420 -1.482 1.00 98.38 81 LEU A C 1
ATOM 671 O O . LEU A 1 81 ? 8.560 -1.446 -2.644 1.00 98.38 81 LEU A O 1
ATOM 675 N N . CYS A 1 82 ? 8.630 -0.548 -0.587 1.00 97.69 82 CYS A N 1
ATOM 676 C CA . CYS A 1 82 ? 9.728 0.382 -0.870 1.00 97.69 82 CYS A CA 1
ATOM 677 C C . CYS A 1 82 ? 11.020 -0.357 -1.236 1.00 97.69 82 CYS A C 1
ATOM 679 O O . CYS A 1 82 ? 11.681 0.007 -2.212 1.00 97.69 82 CYS A O 1
ATOM 681 N N . GLU A 1 83 ? 11.367 -1.418 -0.502 1.00 98.00 83 GLU A N 1
ATOM 682 C CA . GLU A 1 83 ? 12.521 -2.264 -0.826 1.00 98.00 83 GLU A CA 1
ATOM 683 C C . GLU A 1 83 ? 12.362 -2.927 -2.202 1.00 98.00 83 GLU A C 1
ATOM 685 O O . GLU A 1 83 ? 13.250 -2.792 -3.050 1.00 98.00 83 GLU A O 1
ATOM 690 N N . LYS A 1 84 ? 11.206 -3.555 -2.468 1.00 97.50 84 LYS A N 1
ATOM 691 C CA . LYS A 1 84 ? 10.883 -4.164 -3.771 1.00 97.50 84 LYS A CA 1
ATOM 692 C C . LYS A 1 84 ? 10.987 -3.162 -4.921 1.00 97.50 84 LYS A C 1
ATOM 694 O O . LYS A 1 84 ? 11.581 -3.469 -5.954 1.00 97.50 84 LYS A O 1
ATOM 699 N N . LEU A 1 85 ? 10.437 -1.959 -4.750 1.00 97.25 85 LEU A N 1
ATOM 700 C CA . LEU A 1 85 ? 10.510 -0.901 -5.754 1.00 97.25 85 LEU A CA 1
ATOM 701 C C . LEU A 1 85 ? 11.965 -0.479 -6.000 1.00 97.25 85 LEU A C 1
ATOM 703 O O . LEU A 1 85 ? 12.395 -0.366 -7.148 1.00 97.25 85 LEU A O 1
ATOM 707 N N . GLY A 1 86 ? 12.749 -0.315 -4.932 1.00 95.44 86 GLY A N 1
ATOM 708 C CA . GLY A 1 86 ? 14.174 -0.005 -5.021 1.00 95.44 86 GLY A CA 1
ATOM 709 C C . GLY A 1 86 ? 14.985 -1.078 -5.754 1.00 95.44 86 GLY A C 1
ATOM 710 O O . GLY A 1 86 ? 15.940 -0.750 -6.459 1.00 95.44 86 GLY A O 1
ATOM 711 N N . GLU A 1 87 ? 14.617 -2.351 -5.626 1.00 95.75 87 GLU A N 1
ATOM 712 C CA . GLU A 1 87 ? 15.210 -3.449 -6.395 1.00 95.75 87 GLU A CA 1
ATOM 713 C C . GLU A 1 87 ? 14.762 -3.454 -7.859 1.00 95.75 87 GLU A C 1
ATOM 715 O O . GLU A 1 87 ? 15.597 -3.653 -8.738 1.00 95.75 87 GLU A O 1
ATOM 720 N N . ALA A 1 88 ? 13.486 -3.174 -8.135 1.00 92.75 88 ALA A N 1
ATOM 721 C CA . ALA A 1 88 ? 12.933 -3.147 -9.490 1.00 92.75 88 ALA A CA 1
ATOM 722 C C . ALA A 1 88 ? 13.523 -2.026 -10.369 1.00 92.75 88 ALA A C 1
ATOM 724 O O . ALA A 1 88 ? 13.569 -2.150 -11.597 1.00 92.75 88 ALA A O 1
ATOM 725 N N . ILE A 1 89 ? 13.978 -0.932 -9.750 1.00 90.31 89 ILE A N 1
ATOM 726 C CA . ILE A 1 89 ? 14.546 0.223 -10.458 1.00 90.31 89 ILE A CA 1
ATOM 727 C C . ILE A 1 89 ? 16.041 0.044 -10.770 1.00 90.31 89 ILE A C 1
ATOM 729 O O . ILE A 1 89 ? 16.509 0.601 -11.768 1.00 90.31 89 ILE A O 1
ATOM 733 N N . LYS A 1 90 ? 16.784 -0.728 -9.963 1.00 78.94 90 LYS A N 1
ATOM 734 C CA . LYS A 1 90 ? 18.216 -1.009 -10.194 1.00 78.94 90 LYS A CA 1
ATOM 735 C C . LYS A 1 90 ? 18.453 -1.673 -11.552 1.00 78.94 90 LYS A C 1
ATOM 737 O O . LYS A 1 90 ? 19.437 -1.291 -12.218 1.00 78.94 90 LYS A O 1
#

pLDDT: mean 94.37, std 5.29, range [69.69, 98.56]

Sequence (90 aa):
MNLRVFKKDIDFLTEDFLSDALISMGFAREESKRENILDIINEAIDLRDETYVKINHPEKENLKAYYRKTTEDFLKALDALCEKLGEAIK